Protein AF-A0A8R1ECZ2-F1 (afdb_monomer_lite)

Organism: Caenorhabditis japonica (NCBI:txid281687)

Structure (mmCIF, N/CA/C/O backbone):
data_AF-A0A8R1ECZ2-F1
#
_entry.id   AF-A0A8R1ECZ2-F1
#
loop_
_atom_site.group_PDB
_atom_site.id
_atom_site.type_symbol
_atom_site.label_atom_id
_atom_site.label_alt_id
_atom_site.label_comp_id
_atom_site.label_asym_id
_atom_site.label_entity_id
_atom_site.label_seq_id
_atom_site.pdbx_PDB_ins_code
_atom_site.Cartn_x
_atom_site.Cartn_y
_atom_site.Cartn_z
_atom_site.occupancy
_atom_site.B_iso_or_equiv
_atom_site.auth_seq_id
_atom_site.auth_comp_id
_atom_site.auth_asym_id
_atom_site.auth_atom_id
_atom_site.pdbx_PDB_model_num
ATOM 1 N N . MET A 1 1 ? -29.788 -6.045 50.814 1.00 62.66 1 MET A N 1
ATOM 2 C CA . MET A 1 1 ? -29.924 -6.851 49.575 1.00 62.66 1 MET A CA 1
ATOM 3 C C . MET A 1 1 ? -30.080 -5.967 48.334 1.00 62.66 1 MET A C 1
ATOM 5 O O . MET A 1 1 ? -29.369 -6.233 47.380 1.00 62.66 1 MET A O 1
ATOM 9 N N . SER A 1 2 ? -30.919 -4.913 48.341 1.00 78.81 2 SER A N 1
ATOM 10 C CA . SER A 1 2 ? -31.081 -3.995 47.184 1.00 78.81 2 SER A CA 1
ATOM 11 C C . SER A 1 2 ? -29.821 -3.183 46.853 1.00 78.81 2 SER A C 1
ATOM 13 O O . SER A 1 2 ? -29.339 -3.247 45.732 1.00 78.81 2 SER A O 1
ATOM 15 N N . GLU A 1 3 ? -29.217 -2.510 47.840 1.00 87.56 3 GLU A N 1
ATOM 16 C CA . GLU A 1 3 ? -28.050 -1.634 47.610 1.00 87.56 3 GLU A CA 1
ATOM 17 C C . GLU A 1 3 ? -26.833 -2.365 47.029 1.00 87.56 3 GLU A C 1
ATOM 19 O O . GLU A 1 3 ? -26.166 -1.862 46.133 1.00 87.56 3 GLU A O 1
ATOM 24 N N . LEU A 1 4 ? -26.549 -3.583 47.505 1.00 88.31 4 LEU A N 1
ATOM 25 C CA . LEU A 1 4 ? -25.437 -4.383 46.984 1.00 88.31 4 LEU A CA 1
ATOM 26 C C . LEU A 1 4 ? -25.668 -4.778 45.519 1.00 88.31 4 LEU A C 1
ATOM 28 O O . LEU A 1 4 ? -24.723 -4.827 44.735 1.00 88.31 4 LEU A O 1
ATOM 32 N N . ARG A 1 5 ? -26.925 -5.044 45.150 1.00 90.06 5 ARG A N 1
ATOM 33 C CA . ARG A 1 5 ? -27.306 -5.376 43.779 1.00 90.06 5 ARG A CA 1
ATOM 34 C C . ARG A 1 5 ? -27.195 -4.158 42.863 1.00 90.06 5 ARG A C 1
ATOM 36 O O . ARG A 1 5 ? -26.603 -4.279 41.799 1.00 90.06 5 ARG A O 1
ATOM 43 N N . GLU A 1 6 ? -27.675 -2.996 43.297 1.00 90.94 6 GLU A N 1
ATOM 44 C CA . GLU A 1 6 ? -27.541 -1.736 42.548 1.00 90.94 6 GLU A CA 1
ATOM 45 C C . GLU A 1 6 ? -26.072 -1.332 42.362 1.00 90.94 6 GLU A C 1
ATOM 47 O O . GLU A 1 6 ? -25.659 -0.944 41.267 1.00 90.94 6 GLU A O 1
ATOM 52 N N . ALA A 1 7 ? -25.247 -1.483 43.403 1.00 89.44 7 ALA A N 1
ATOM 53 C CA . ALA A 1 7 ? -23.811 -1.242 43.309 1.00 89.44 7 ALA A CA 1
ATOM 54 C C . ALA A 1 7 ? -23.139 -2.200 42.312 1.00 89.44 7 ALA A C 1
ATOM 56 O O . ALA A 1 7 ? -22.315 -1.767 41.503 1.00 89.44 7 ALA A O 1
ATOM 57 N N . TYR A 1 8 ? -23.512 -3.483 42.330 1.00 92.44 8 TYR A N 1
ATOM 58 C CA . TYR A 1 8 ? -22.997 -4.473 41.385 1.00 92.44 8 TYR A CA 1
ATOM 59 C C . TYR A 1 8 ? -23.414 -4.168 39.940 1.00 92.44 8 TYR A C 1
ATOM 61 O O . TYR A 1 8 ? -22.566 -4.183 39.049 1.00 92.44 8 TYR A O 1
ATOM 69 N N . GLU A 1 9 ? -24.685 -3.835 39.701 1.00 92.38 9 GLU A N 1
ATOM 70 C CA . GLU A 1 9 ? -25.194 -3.456 38.375 1.00 92.38 9 GLU A CA 1
ATOM 71 C C . GLU A 1 9 ? -24.498 -2.190 37.847 1.00 92.38 9 GLU A C 1
ATOM 73 O O . GLU A 1 9 ? -24.096 -2.142 36.683 1.00 92.38 9 GLU A O 1
ATOM 78 N N . SER A 1 10 ? -24.256 -1.200 38.712 1.00 94.50 10 SER A N 1
ATOM 79 C CA . SER A 1 10 ? -23.509 0.016 38.366 1.00 94.50 10 SER A CA 1
ATOM 80 C C . SER A 1 10 ? -22.056 -0.279 37.984 1.00 94.50 10 SER A C 1
ATOM 82 O O . SER A 1 10 ? -21.581 0.174 36.939 1.00 94.50 10 SER A O 1
ATOM 84 N N . VAL A 1 11 ? -21.343 -1.075 38.789 1.00 94.12 11 VAL A N 1
ATOM 85 C CA . VAL A 1 11 ? -19.958 -1.466 38.487 1.00 94.12 11 VAL A CA 1
ATOM 86 C C . VAL A 1 11 ? -19.901 -2.283 37.201 1.00 94.12 11 VAL A C 1
ATOM 88 O O . VAL A 1 11 ? -19.101 -1.963 36.328 1.00 94.12 11 VAL A O 1
ATOM 91 N N . SER A 1 12 ? -20.780 -3.273 37.041 1.00 93.81 12 SER A N 1
ATOM 92 C CA . SER A 1 12 ? -20.846 -4.103 35.836 1.00 93.81 12 SER A CA 1
ATOM 93 C C . SER A 1 12 ? -21.108 -3.265 34.584 1.00 93.81 12 SER A C 1
ATOM 95 O O . SER A 1 12 ? -20.367 -3.389 33.612 1.00 93.81 12 SER A O 1
ATOM 97 N N . SER A 1 13 ? -22.073 -2.343 34.629 1.00 93.69 13 SER A N 1
ATOM 98 C CA . SER A 1 13 ? -22.372 -1.427 33.521 1.00 93.69 13 SER A CA 1
ATOM 99 C C . SER A 1 13 ? -21.169 -0.558 33.142 1.00 93.69 13 SER A C 1
ATOM 101 O O . SER A 1 13 ? -20.822 -0.433 31.962 1.00 93.69 13 SER A O 1
ATOM 103 N N . ARG A 1 14 ? -20.473 -0.003 34.141 1.00 93.44 14 ARG A N 1
ATOM 104 C CA . ARG A 1 14 ? -19.262 0.802 33.922 1.00 93.44 14 ARG A CA 1
ATOM 105 C C . ARG A 1 14 ? -18.120 -0.032 33.348 1.00 93.44 14 ARG A C 1
ATOM 107 O O . ARG A 1 14 ? -17.429 0.445 32.451 1.00 93.44 14 ARG A O 1
ATOM 114 N N . THR A 1 15 ? -17.930 -1.257 33.832 1.00 94.44 15 THR A N 1
ATOM 115 C CA . THR A 1 15 ? -16.911 -2.180 33.323 1.00 94.44 15 THR A CA 1
ATOM 116 C C . THR A 1 15 ? -17.201 -2.591 31.883 1.00 94.44 15 THR A C 1
ATOM 118 O O . THR A 1 15 ? -16.287 -2.525 31.067 1.00 94.44 15 THR A O 1
ATOM 121 N N . CYS A 1 16 ? -18.447 -2.930 31.539 1.00 93.44 16 CYS A N 1
ATOM 122 C CA . CYS A 1 16 ? -18.836 -3.225 30.156 1.00 93.44 16 CYS A CA 1
ATOM 123 C C . CYS A 1 16 ? -18.625 -2.008 29.246 1.00 93.44 16 CYS A C 1
ATOM 125 O O . CYS A 1 16 ? -18.002 -2.124 28.199 1.00 93.44 16 CYS A O 1
ATOM 127 N N . SER A 1 17 ? -19.040 -0.816 29.685 1.00 95.38 17 SER A N 1
ATOM 128 C CA . SER A 1 17 ? -18.846 0.418 28.909 1.00 95.38 17 SER A CA 1
ATOM 129 C C . SER A 1 17 ? -17.365 0.724 28.653 1.00 95.38 17 SER A C 1
ATOM 131 O O . SER A 1 17 ? -17.000 1.178 27.567 1.00 95.38 17 SER A O 1
ATOM 133 N N . LEU A 1 18 ? -16.506 0.487 29.652 1.00 94.56 18 LEU A N 1
ATOM 134 C CA . LEU A 1 18 ? -15.060 0.644 29.514 1.00 94.56 18 LEU A CA 1
ATOM 135 C C . LEU A 1 18 ? -14.475 -0.406 28.565 1.00 94.56 18 LEU A C 1
ATOM 137 O O . LEU A 1 18 ? -13.674 -0.052 27.706 1.00 94.56 18 LEU A O 1
ATOM 141 N N . HIS A 1 19 ? -14.897 -1.665 28.697 1.00 96.12 19 HIS A N 1
ATOM 142 C CA . HIS A 1 19 ? -14.490 -2.751 27.808 1.00 96.12 19 HIS A CA 1
ATOM 143 C C . HIS A 1 19 ? -14.826 -2.422 26.349 1.00 96.12 19 HIS A C 1
ATOM 145 O O . HIS A 1 19 ? -13.938 -2.431 25.502 1.00 96.12 19 HIS A O 1
ATOM 151 N N . ASP A 1 20 ? -16.062 -2.004 26.071 1.00 96.56 20 ASP A N 1
ATOM 152 C CA . ASP A 1 20 ? -16.491 -1.618 24.725 1.00 96.56 20 ASP A CA 1
ATOM 153 C C . ASP A 1 20 ? -15.677 -0.438 24.174 1.00 96.56 20 ASP A C 1
ATOM 155 O O . ASP A 1 20 ? -15.390 -0.364 22.978 1.00 96.56 20 ASP A O 1
ATOM 159 N N . ALA A 1 21 ? -15.308 0.519 25.031 1.00 95.25 21 ALA A N 1
ATOM 160 C CA . ALA A 1 21 ? -14.452 1.631 24.631 1.00 95.25 21 ALA A CA 1
ATOM 161 C C . ALA A 1 21 ? -13.030 1.163 24.287 1.00 95.25 21 ALA A C 1
ATOM 163 O O . ALA A 1 21 ? -12.465 1.634 23.298 1.00 95.25 21 ALA A O 1
ATOM 164 N N . CYS A 1 22 ? -12.472 0.229 25.059 1.00 96.44 22 CYS A N 1
ATOM 165 C CA . CYS A 1 22 ? -11.181 -0.387 24.766 1.00 96.44 22 CYS A CA 1
ATOM 166 C C . CYS A 1 22 ? -11.213 -1.173 23.450 1.00 96.44 22 CYS A C 1
ATOM 168 O O . CYS A 1 22 ? -10.313 -0.995 22.630 1.00 96.44 22 CYS A O 1
ATOM 170 N N . ASP A 1 23 ? -12.259 -1.966 23.212 1.00 97.06 23 ASP A N 1
ATOM 171 C CA . ASP A 1 23 ? -12.417 -2.735 21.974 1.00 97.06 23 ASP A CA 1
ATOM 172 C C . ASP A 1 23 ? -12.505 -1.822 20.749 1.00 97.06 23 ASP A C 1
ATOM 174 O O . ASP A 1 23 ? -11.817 -2.045 19.750 1.00 97.06 23 ASP A O 1
ATOM 178 N N . ARG A 1 24 ? -13.299 -0.745 20.835 1.00 96.62 24 ARG A N 1
ATOM 179 C CA . ARG A 1 24 ? -13.380 0.257 19.762 1.00 96.62 24 ARG A CA 1
ATOM 180 C C . ARG A 1 24 ? -12.030 0.917 19.502 1.00 96.62 24 ARG A C 1
ATOM 182 O O . ARG A 1 24 ? -11.605 0.986 18.352 1.00 96.62 24 ARG A O 1
ATOM 189 N N . ALA A 1 25 ? -11.334 1.353 20.551 1.00 96.88 25 ALA A N 1
ATOM 190 C CA . ALA A 1 25 ? -10.026 1.989 20.410 1.00 96.88 25 ALA A CA 1
ATOM 191 C C . ALA A 1 25 ? -8.986 1.037 19.792 1.00 96.88 25 ALA A C 1
ATOM 193 O O . ALA A 1 25 ? -8.184 1.451 18.953 1.00 96.88 25 ALA A O 1
ATOM 194 N N . LEU A 1 26 ? -9.014 -0.246 20.162 1.00 97.62 26 LEU A N 1
ATOM 195 C CA . LEU A 1 26 ? -8.132 -1.259 19.587 1.00 97.62 26 LEU A CA 1
ATOM 196 C C . LEU A 1 26 ? -8.452 -1.514 18.106 1.00 97.62 26 LEU A C 1
ATOM 198 O O . LEU A 1 26 ? -7.535 -1.626 17.285 1.00 97.62 26 LEU A O 1
ATOM 202 N N . ALA A 1 27 ? -9.736 -1.563 17.745 1.00 97.19 27 ALA A N 1
ATOM 203 C CA . ALA A 1 27 ? -10.167 -1.699 16.357 1.00 97.19 27 ALA A CA 1
ATOM 204 C C . ALA A 1 27 ? -9.719 -0.497 15.507 1.00 97.19 27 ALA A C 1
ATOM 206 O O . ALA A 1 27 ? -9.165 -0.680 14.421 1.00 97.19 27 ALA A O 1
ATOM 207 N N . GLU A 1 28 ? -9.875 0.724 16.023 1.00 95.88 28 GLU A N 1
ATOM 208 C CA . GLU A 1 28 ? -9.409 1.951 15.368 1.00 95.88 28 GLU A CA 1
ATOM 209 C C . GLU A 1 28 ? -7.886 1.973 15.205 1.00 95.88 28 GLU A C 1
ATOM 211 O O . GLU A 1 28 ? -7.382 2.245 14.113 1.00 95.88 28 GLU A O 1
ATOM 216 N N . GLN A 1 29 ? -7.135 1.626 16.254 1.00 96.38 29 GLN A N 1
ATOM 217 C CA . GLN A 1 29 ? -5.676 1.523 16.187 1.00 96.38 29 GLN A CA 1
ATOM 218 C C . GLN A 1 29 ? -5.234 0.511 15.124 1.00 96.38 29 GLN A C 1
ATOM 220 O O . GLN A 1 29 ? -4.306 0.781 14.354 1.00 96.38 29 GLN A O 1
ATOM 225 N N . THR A 1 30 ? -5.908 -0.637 15.058 1.00 96.50 30 THR A N 1
ATOM 226 C CA . THR A 1 30 ? -5.630 -1.668 14.055 1.00 96.50 30 THR A CA 1
ATOM 227 C C . THR A 1 30 ? -5.884 -1.133 12.648 1.00 96.50 30 THR A C 1
ATOM 229 O O . THR A 1 30 ? -5.002 -1.225 11.795 1.00 96.50 30 THR A O 1
ATOM 232 N N . ALA A 1 31 ? -7.032 -0.491 12.415 1.00 96.06 31 ALA A N 1
ATOM 233 C CA . ALA A 1 31 ? -7.375 0.090 11.118 1.00 96.06 31 ALA A CA 1
ATOM 234 C C . ALA A 1 31 ? -6.368 1.166 10.673 1.00 96.06 31 ALA A C 1
ATOM 236 O O . ALA A 1 31 ? -5.915 1.159 9.525 1.00 96.06 31 ALA A O 1
ATOM 237 N N . LEU A 1 32 ? -5.961 2.053 11.587 1.00 95.69 32 LEU A N 1
ATOM 238 C CA . LEU A 1 32 ? -4.947 3.078 11.323 1.00 95.69 32 LEU A CA 1
ATOM 239 C C . LEU A 1 32 ? -3.582 2.465 10.986 1.00 95.69 32 LEU A C 1
ATOM 241 O O . LEU A 1 32 ? -2.914 2.918 10.054 1.00 95.69 32 LEU A O 1
ATOM 245 N N . SER A 1 33 ? -3.172 1.423 11.712 1.00 95.44 33 S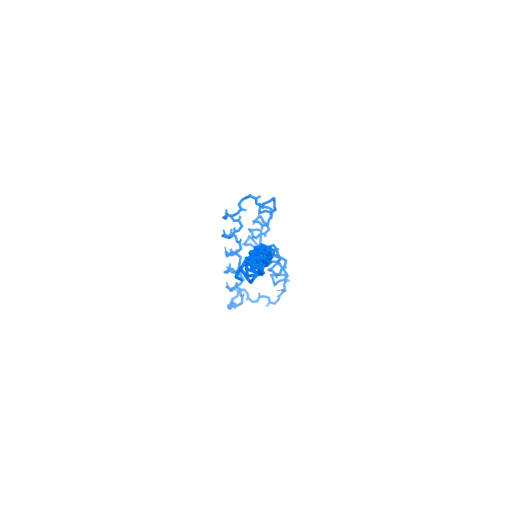ER A N 1
ATOM 246 C CA . SER A 1 33 ? -1.920 0.705 11.456 1.00 95.44 33 SER A CA 1
ATOM 247 C C . SER A 1 33 ? -1.921 0.050 10.071 1.00 95.44 33 SER A C 1
ATOM 249 O O . SER A 1 33 ? -0.989 0.249 9.285 1.00 95.44 33 SER A O 1
ATOM 251 N N . THR A 1 34 ? -3.006 -0.646 9.718 1.00 95.19 34 THR A N 1
ATOM 252 C CA 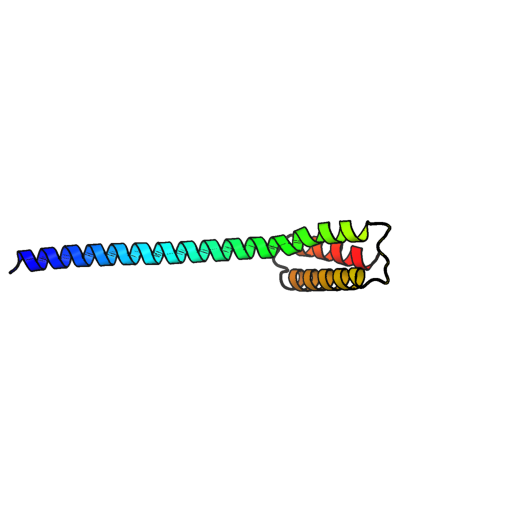. THR A 1 34 ? -3.190 -1.244 8.388 1.00 95.19 34 THR A CA 1
ATOM 253 C C . THR A 1 34 ? -3.171 -0.185 7.287 1.00 95.19 34 THR A C 1
ATOM 255 O O . THR A 1 34 ? -2.467 -0.356 6.291 1.00 95.19 34 THR A O 1
ATOM 258 N N . GLY A 1 35 ? -3.869 0.939 7.476 1.00 92.31 35 GLY A N 1
ATOM 259 C CA . GLY A 1 35 ? -3.855 2.053 6.526 1.00 92.31 35 GLY A CA 1
ATOM 260 C C . GLY A 1 35 ? -2.456 2.647 6.338 1.00 92.31 35 GLY A C 1
ATOM 261 O O . GLY A 1 35 ? -2.018 2.864 5.209 1.00 92.31 35 GLY A O 1
ATOM 262 N N . SER A 1 36 ? -1.708 2.839 7.429 1.00 92.88 36 SER A N 1
ATOM 263 C CA . SER A 1 36 ? -0.317 3.304 7.367 1.00 92.88 36 SER A CA 1
ATOM 264 C C . SER A 1 36 ? 0.570 2.340 6.580 1.00 92.88 36 SER A C 1
ATOM 266 O O . SER A 1 36 ? 1.386 2.775 5.762 1.00 92.88 36 SER A O 1
ATOM 268 N N . GLN A 1 37 ? 0.402 1.034 6.793 1.00 92.44 37 GLN A N 1
ATOM 269 C CA . GLN A 1 37 ? 1.167 0.023 6.074 1.00 92.44 37 GLN A CA 1
ATOM 270 C C . GLN A 1 37 ? 0.835 0.020 4.580 1.00 92.44 37 GLN A C 1
ATOM 272 O O . GLN A 1 37 ? 1.754 -0.027 3.765 1.00 92.44 37 GLN A O 1
ATOM 277 N N . LEU A 1 38 ? -0.443 0.151 4.217 1.00 90.31 38 LEU A N 1
ATOM 278 C CA . LEU A 1 38 ? -0.864 0.250 2.820 1.00 90.31 38 LEU A CA 1
ATOM 279 C C . LEU A 1 38 ? -0.247 1.478 2.139 1.00 90.31 38 LEU A C 1
ATOM 281 O O . LEU A 1 38 ? 0.346 1.356 1.072 1.00 90.31 38 LEU A O 1
ATOM 285 N N . ILE A 1 39 ? -0.285 2.645 2.791 1.00 89.88 39 ILE A N 1
ATOM 286 C CA . ILE A 1 39 ? 0.345 3.868 2.270 1.00 89.88 39 ILE A CA 1
ATOM 287 C C . ILE A 1 39 ? 1.850 3.662 2.055 1.00 89.88 39 ILE A C 1
ATOM 289 O O . ILE A 1 39 ? 2.385 4.066 1.021 1.00 89.88 39 ILE A O 1
ATOM 293 N N . LYS A 1 40 ? 2.548 3.022 3.004 1.00 88.56 40 LYS A N 1
ATOM 294 C CA . LYS A 1 40 ? 3.984 2.722 2.870 1.00 88.56 40 LYS A CA 1
ATOM 295 C C . LYS A 1 40 ? 4.263 1.795 1.690 1.00 88.56 40 LYS A C 1
ATOM 297 O O . LYS A 1 40 ? 5.190 2.074 0.932 1.00 88.56 40 LYS A O 1
ATOM 302 N N . THR A 1 41 ? 3.474 0.734 1.536 1.00 87.12 41 THR A N 1
ATOM 303 C CA . THR A 1 41 ? 3.588 -0.203 0.413 1.00 87.12 41 THR A CA 1
ATOM 304 C C . THR A 1 41 ? 3.348 0.509 -0.913 1.00 87.12 41 THR A C 1
ATOM 306 O O . THR A 1 41 ? 4.168 0.392 -1.815 1.00 87.12 41 THR A O 1
ATOM 309 N N . ASN A 1 42 ? 2.306 1.332 -1.019 1.00 87.44 42 ASN A N 1
ATOM 310 C CA . ASN A 1 42 ? 2.030 2.087 -2.240 1.00 87.44 42 ASN A CA 1
ATOM 311 C C . ASN A 1 42 ? 3.206 3.014 -2.582 1.00 87.44 42 ASN A C 1
ATOM 313 O O . ASN A 1 42 ? 3.739 2.972 -3.689 1.00 87.44 42 ASN A O 1
ATOM 317 N N . LEU A 1 43 ? 3.672 3.804 -1.607 1.00 88.81 43 LEU A N 1
ATOM 318 C CA . LEU A 1 43 ? 4.799 4.726 -1.784 1.00 88.81 43 LEU A CA 1
ATOM 319 C C . LEU A 1 43 ? 6.112 4.024 -2.139 1.00 88.81 43 LEU A C 1
ATOM 321 O O . LEU A 1 43 ? 6.964 4.643 -2.780 1.00 88.81 43 LEU A O 1
ATOM 325 N N . TYR A 1 44 ? 6.302 2.771 -1.718 1.00 89.94 44 TYR A N 1
ATOM 326 C CA . TYR A 1 44 ? 7.494 1.997 -2.050 1.00 89.94 44 TYR A CA 1
ATOM 327 C C . TYR A 1 44 ? 7.672 1.893 -3.567 1.00 89.94 44 TYR A C 1
ATOM 329 O O . TYR A 1 44 ? 8.731 2.271 -4.064 1.00 89.94 44 TYR A O 1
ATOM 337 N N . TYR A 1 45 ? 6.632 1.505 -4.310 1.00 88.44 45 TYR A N 1
ATOM 338 C CA . TYR A 1 45 ? 6.703 1.338 -5.767 1.00 88.44 45 TYR A CA 1
ATOM 339 C C . TYR A 1 45 ? 7.004 2.649 -6.503 1.00 88.44 45 TYR A C 1
ATOM 341 O O . TYR A 1 45 ? 7.839 2.682 -7.410 1.00 88.44 45 TYR A O 1
ATOM 349 N N . PHE A 1 46 ? 6.412 3.760 -6.059 1.00 87.56 46 PHE A N 1
ATOM 350 C CA . PHE A 1 46 ? 6.699 5.079 -6.628 1.00 87.56 46 PHE A CA 1
ATOM 351 C C . PHE A 1 46 ? 8.139 5.531 -6.340 1.00 87.56 46 PHE A C 1
ATOM 353 O O . PHE A 1 46 ? 8.837 6.013 -7.232 1.00 87.56 46 PHE A O 1
ATOM 360 N N . LYS A 1 47 ? 8.647 5.326 -5.121 1.00 87.94 47 LYS A N 1
ATOM 361 C CA . LYS A 1 47 ? 10.049 5.648 -4.789 1.00 87.94 47 LYS A CA 1
ATOM 362 C C . LYS A 1 47 ? 11.045 4.735 -5.501 1.00 87.94 47 LYS A C 1
ATOM 364 O O . LYS A 1 47 ? 12.162 5.154 -5.812 1.00 87.94 47 LYS A O 1
ATOM 369 N N . GLN A 1 48 ? 10.651 3.494 -5.778 1.00 86.94 48 GLN A N 1
ATOM 370 C CA . GLN A 1 48 ? 11.513 2.502 -6.409 1.00 86.94 48 GLN A CA 1
ATOM 371 C C . GLN A 1 48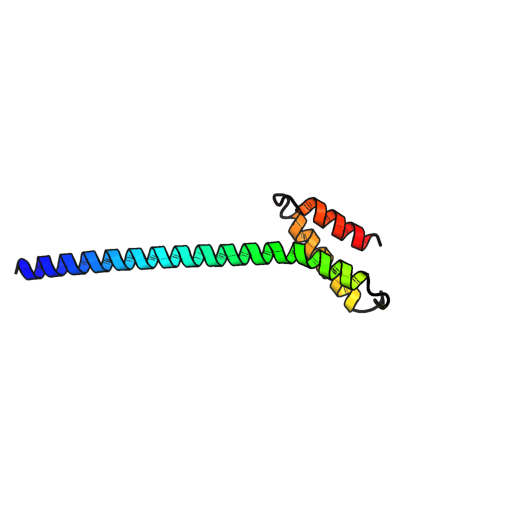 ? 11.928 2.922 -7.829 1.00 86.94 48 GLN A C 1
ATOM 373 O O . GLN A 1 48 ? 13.050 2.612 -8.237 1.00 86.94 48 GLN A O 1
ATOM 378 N N . ALA A 1 49 ? 11.102 3.712 -8.527 1.00 85.25 49 ALA A N 1
ATOM 379 C CA . ALA A 1 49 ? 11.433 4.294 -9.828 1.00 85.25 49 ALA A CA 1
ATOM 380 C C . ALA A 1 49 ? 12.679 5.190 -9.783 1.00 85.25 49 ALA A C 1
ATOM 382 O O . ALA A 1 49 ? 13.584 5.024 -10.599 1.00 85.25 49 ALA A O 1
ATOM 383 N N . GLU A 1 50 ? 12.780 6.093 -8.802 1.00 84.44 50 GLU A N 1
ATOM 384 C CA . GLU A 1 50 ? 13.950 6.973 -8.659 1.00 84.44 50 GLU A CA 1
ATOM 385 C C . GLU A 1 50 ? 15.216 6.175 -8.336 1.00 84.44 50 GLU A C 1
ATOM 387 O O . GLU A 1 50 ? 16.293 6.432 -8.881 1.00 84.44 50 GLU A O 1
ATOM 392 N N . VAL A 1 51 ? 15.086 5.164 -7.473 1.00 85.12 51 VAL A N 1
ATOM 393 C CA . VAL A 1 51 ? 16.193 4.273 -7.106 1.00 85.12 51 VAL A CA 1
ATOM 394 C C . VAL A 1 51 ? 16.683 3.486 -8.322 1.00 85.12 51 VAL A C 1
ATOM 396 O O . VAL A 1 51 ? 17.894 3.367 -8.519 1.00 85.12 51 VAL A O 1
ATOM 399 N N . ILE A 1 52 ? 15.767 2.963 -9.140 1.00 84.31 52 ILE A N 1
ATOM 400 C CA . ILE A 1 52 ? 16.091 2.224 -10.365 1.00 84.31 52 ILE A CA 1
ATOM 401 C C . ILE A 1 52 ? 16.757 3.146 -11.387 1.00 84.31 52 ILE A C 1
ATOM 403 O O . ILE A 1 52 ? 17.835 2.806 -11.873 1.00 84.31 52 ILE A O 1
ATOM 407 N N . MET A 1 53 ? 16.203 4.336 -11.641 1.00 81.44 53 MET A N 1
ATOM 408 C CA . MET A 1 53 ? 16.816 5.319 -12.545 1.00 81.44 53 MET A CA 1
ATOM 409 C C . MET A 1 53 ? 18.228 5.695 -12.097 1.00 81.44 53 MET A C 1
ATOM 411 O O . MET A 1 53 ? 19.155 5.712 -12.907 1.00 81.44 53 MET A O 1
ATOM 415 N N . LYS A 1 54 ? 18.422 5.943 -10.796 1.00 82.94 54 LYS A N 1
ATOM 416 C CA . LYS A 1 54 ? 19.741 6.264 -10.245 1.00 82.94 54 LYS A CA 1
ATOM 417 C C . LYS A 1 54 ? 20.718 5.110 -10.441 1.00 82.94 54 LYS A C 1
ATOM 419 O O . LYS A 1 54 ? 21.841 5.356 -10.871 1.00 82.94 54 LYS A O 1
ATOM 424 N N . LYS A 1 55 ? 20.307 3.866 -10.169 1.0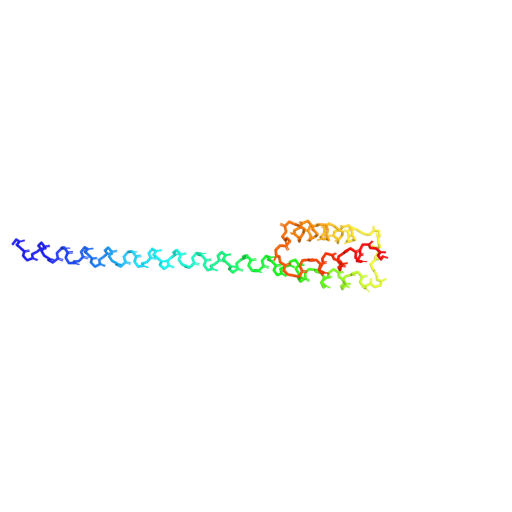0 79.81 55 LYS A N 1
ATOM 425 C CA . LYS A 1 55 ? 21.146 2.678 -10.400 1.00 79.81 55 LYS A CA 1
ATOM 426 C C . LYS A 1 55 ? 21.516 2.537 -11.878 1.00 79.81 55 LYS A C 1
ATOM 428 O O . LYS A 1 55 ? 22.696 2.382 -12.169 1.00 79.81 55 LYS A O 1
ATOM 433 N N . LEU A 1 56 ? 20.549 2.670 -12.786 1.00 75.94 56 LEU A N 1
ATOM 434 C CA . LEU A 1 56 ? 20.761 2.568 -14.234 1.00 75.94 56 LEU A CA 1
ATOM 435 C C . LEU A 1 56 ? 21.677 3.682 -14.772 1.00 75.94 56 LEU A C 1
ATOM 437 O O . LEU A 1 56 ? 22.449 3.452 -15.694 1.00 75.94 56 LEU A O 1
ATOM 441 N N . SER A 1 57 ? 21.651 4.871 -14.159 1.00 74.62 57 SER A N 1
ATOM 442 C CA . SER A 1 57 ? 22.516 5.999 -14.541 1.00 74.62 57 SER A CA 1
ATOM 443 C C . SER A 1 57 ? 23.995 5.833 -14.163 1.00 74.62 57 SER A C 1
ATOM 445 O O . SER A 1 57 ? 24.837 6.612 -14.614 1.00 74.62 57 SER A O 1
ATOM 447 N N . VAL A 1 58 ? 24.347 4.845 -13.331 1.00 74.56 58 VAL A N 1
ATOM 448 C CA . VAL A 1 58 ? 25.744 4.614 -12.948 1.00 74.56 58 VAL A CA 1
ATOM 449 C C . VAL A 1 58 ? 26.488 3.984 -14.126 1.00 74.56 58 VAL A C 1
ATOM 451 O O . VAL A 1 58 ? 26.283 2.820 -14.446 1.00 74.56 58 VAL A O 1
ATOM 454 N N . ALA A 1 59 ? 27.437 4.724 -14.707 1.00 56.56 59 ALA A N 1
ATOM 455 C CA . ALA A 1 59 ? 28.258 4.323 -15.862 1.00 56.56 59 ALA A CA 1
ATOM 456 C C . ALA A 1 59 ? 29.060 3.005 -15.697 1.00 56.56 59 ALA A C 1
ATOM 458 O O . ALA A 1 59 ? 29.673 2.528 -16.646 1.00 56.56 59 ALA A O 1
ATOM 459 N N . LYS A 1 60 ? 29.073 2.419 -14.492 1.00 59.09 60 LYS A N 1
ATOM 460 C CA . LYS A 1 60 ? 29.695 1.129 -14.148 1.00 59.09 60 LYS A CA 1
ATOM 461 C C . LYS A 1 60 ? 28.697 -0.025 -14.025 1.00 59.09 60 LYS A C 1
ATOM 463 O O . LYS A 1 60 ? 29.080 -1.082 -13.523 1.00 59.09 60 LYS A O 1
ATOM 468 N N . LEU A 1 61 ? 27.436 0.146 -14.424 1.00 59.16 61 LEU A N 1
ATOM 469 C CA . LEU A 1 61 ? 26.514 -0.980 -14.479 1.00 59.16 61 LEU A CA 1
ATOM 470 C C . LEU A 1 61 ? 27.023 -1.956 -15.551 1.00 59.16 61 LEU A C 1
ATOM 472 O O . LEU A 1 61 ? 26.777 -1.786 -16.741 1.00 59.16 61 LEU A O 1
ATOM 476 N N . MET A 1 62 ? 27.801 -2.958 -15.138 1.00 56.41 62 MET A N 1
ATOM 477 C CA . MET A 1 62 ? 28.091 -4.105 -15.986 1.00 56.41 62 MET A CA 1
ATOM 478 C C . MET A 1 62 ? 26.745 -4.768 -16.269 1.00 56.41 62 MET A C 1
ATOM 480 O O . MET A 1 62 ? 26.189 -5.450 -15.411 1.00 56.41 62 MET A O 1
ATOM 484 N N . VAL A 1 63 ? 26.225 -4.532 -17.474 1.00 57.53 63 VAL A N 1
ATOM 485 C CA . VAL A 1 63 ? 24.953 -5.053 -18.008 1.00 57.53 63 VAL A CA 1
ATOM 486 C C . VAL A 1 63 ? 24.892 -6.595 -17.953 1.00 57.53 63 VAL A C 1
ATOM 488 O O . VAL A 1 63 ? 23.836 -7.198 -18.088 1.00 57.53 63 VAL A O 1
ATOM 491 N N . THR A 1 64 ? 26.022 -7.246 -17.675 1.00 56.12 64 THR A N 1
ATOM 492 C CA . THR A 1 64 ? 26.205 -8.695 -17.557 1.00 56.12 64 THR A CA 1
ATOM 493 C C . THR A 1 64 ? 26.224 -9.232 -16.115 1.00 56.12 64 THR A C 1
ATOM 495 O O . THR A 1 64 ? 26.386 -10.436 -15.922 1.00 56.12 64 THR A O 1
ATOM 498 N N . GLY A 1 65 ? 26.085 -8.386 -15.088 1.00 64.06 65 GLY A N 1
ATOM 499 C CA . GLY A 1 65 ? 26.112 -8.807 -13.681 1.00 64.06 65 GLY A CA 1
ATOM 500 C C . GLY A 1 65 ? 24.740 -9.210 -13.125 1.00 64.06 65 GLY A C 1
ATOM 501 O O . GLY A 1 65 ? 23.715 -8.665 -13.526 1.00 64.06 65 GLY A O 1
ATOM 502 N N . GLN A 1 66 ? 24.715 -10.092 -12.113 1.00 68.38 66 GLN A N 1
ATOM 503 C CA . GLN A 1 66 ? 23.502 -10.445 -11.341 1.00 68.38 66 GLN A CA 1
ATOM 504 C C . GLN A 1 66 ? 22.736 -9.214 -10.811 1.00 68.38 66 GLN A C 1
ATOM 506 O O . GLN A 1 66 ? 21.526 -9.262 -10.601 1.00 68.38 66 GLN A O 1
ATOM 511 N N . SER A 1 67 ? 23.432 -8.089 -10.634 1.00 72.00 67 SER A N 1
ATOM 512 C CA . SER A 1 67 ? 22.869 -6.795 -10.255 1.00 72.00 67 SER A CA 1
ATOM 513 C C . SER A 1 67 ? 21.907 -6.209 -11.294 1.00 72.00 67 SER A C 1
ATOM 515 O O . SER A 1 67 ? 20.932 -5.575 -10.897 1.00 72.00 67 SER A O 1
ATOM 517 N N . PHE A 1 68 ? 22.139 -6.416 -12.594 1.00 78.31 68 PHE A N 1
ATOM 518 C CA . PHE A 1 68 ? 21.233 -5.945 -13.647 1.00 78.31 68 PHE A CA 1
ATOM 519 C C . PHE A 1 68 ? 19.962 -6.794 -13.706 1.00 78.31 68 PHE A C 1
ATOM 521 O O . PHE A 1 68 ? 18.863 -6.248 -13.719 1.00 78.31 68 PHE A O 1
ATOM 528 N N . ALA A 1 69 ? 20.101 -8.121 -13.619 1.00 82.25 69 ALA A N 1
ATOM 529 C CA . ALA A 1 69 ? 18.957 -9.028 -13.536 1.00 82.25 69 ALA A CA 1
ATOM 530 C C . ALA A 1 69 ? 18.052 -8.696 -12.334 1.00 82.25 69 ALA A C 1
ATOM 532 O O . ALA A 1 69 ? 16.837 -8.616 -12.483 1.00 82.25 69 ALA A O 1
ATOM 533 N N . ALA A 1 70 ? 18.633 -8.404 -11.164 1.00 83.69 70 ALA A N 1
ATOM 534 C CA . ALA A 1 70 ? 17.870 -7.982 -9.987 1.00 83.69 70 ALA A CA 1
ATOM 535 C C . ALA A 1 70 ? 17.112 -6.655 -10.197 1.00 83.69 70 ALA A C 1
ATOM 537 O O . ALA A 1 70 ? 16.014 -6.479 -9.666 1.00 83.69 70 ALA A O 1
ATOM 538 N N . ILE A 1 71 ? 17.676 -5.720 -10.974 1.00 84.75 71 ILE A N 1
ATOM 539 C CA . ILE A 1 71 ? 16.996 -4.468 -11.339 1.00 84.75 71 ILE A CA 1
ATOM 540 C C . ILE A 1 71 ? 15.818 -4.754 -12.272 1.00 84.75 71 ILE A C 1
ATOM 542 O O . ILE A 1 71 ? 14.746 -4.207 -12.039 1.00 84.75 71 ILE A O 1
ATOM 546 N N . LEU A 1 72 ? 15.986 -5.621 -13.274 1.00 86.38 72 LEU A N 1
ATOM 547 C CA . LEU A 1 72 ? 14.900 -5.998 -14.185 1.00 86.38 72 LEU A CA 1
ATOM 548 C C . LEU A 1 72 ? 13.743 -6.676 -13.446 1.00 86.38 72 LEU A C 1
ATOM 550 O O . LEU A 1 72 ? 12.599 -6.290 -13.656 1.00 86.38 72 LEU A O 1
ATOM 554 N N . VAL A 1 73 ? 14.038 -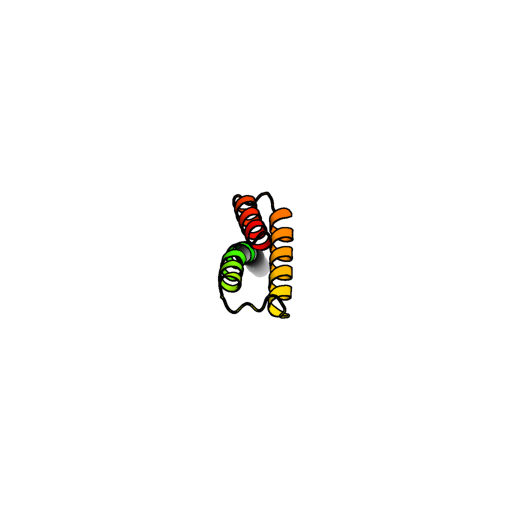7.601 -12.527 1.00 88.81 73 VAL A N 1
ATOM 555 C CA . VAL A 1 73 ? 13.016 -8.220 -11.661 1.00 88.81 73 VAL A CA 1
ATOM 556 C C . VAL A 1 73 ? 12.295 -7.156 -10.831 1.00 88.81 73 VAL A C 1
ATOM 558 O O . VAL A 1 73 ? 11.074 -7.131 -10.788 1.00 88.81 73 VAL A O 1
ATOM 561 N N . SER A 1 74 ? 13.037 -6.207 -10.249 1.00 88.50 74 SER A N 1
ATOM 562 C CA . SER A 1 74 ? 12.425 -5.112 -9.483 1.00 88.50 74 SER A CA 1
ATOM 563 C C . SER A 1 74 ? 11.532 -4.213 -10.351 1.00 88.50 74 SER A C 1
ATOM 565 O O . SER A 1 74 ? 10.521 -3.711 -9.864 1.00 88.50 74 SER A O 1
ATOM 567 N N . ILE A 1 75 ? 11.899 -3.973 -11.616 1.00 89.00 75 ILE A N 1
ATOM 568 C CA . ILE A 1 75 ? 11.073 -3.214 -12.568 1.00 89.00 75 ILE A CA 1
ATOM 569 C C . ILE A 1 75 ? 9.796 -3.991 -12.896 1.00 89.00 75 ILE A C 1
ATOM 571 O O . ILE A 1 75 ? 8.721 -3.396 -12.887 1.00 89.00 75 ILE A O 1
ATOM 575 N N . ASP A 1 76 ? 9.906 -5.293 -13.161 1.00 90.88 76 ASP A N 1
ATOM 576 C CA . ASP A 1 76 ? 8.765 -6.155 -13.481 1.00 90.88 76 ASP A CA 1
ATOM 577 C C . ASP A 1 76 ? 7.762 -6.232 -12.320 1.00 90.88 76 ASP A C 1
ATOM 579 O O . ASP A 1 76 ? 6.562 -6.028 -12.522 1.00 90.88 76 ASP A O 1
ATOM 583 N N . ASP A 1 77 ? 8.257 -6.378 -11.088 1.00 91.31 77 ASP A N 1
ATOM 584 C CA . ASP A 1 77 ? 7.436 -6.333 -9.873 1.00 91.31 77 ASP A CA 1
ATOM 585 C C . ASP A 1 77 ? 6.706 -4.985 -9.736 1.00 91.31 77 ASP A C 1
ATOM 587 O O . ASP A 1 77 ? 5.510 -4.936 -9.432 1.00 91.31 77 ASP A O 1
ATOM 591 N N . CYS A 1 78 ? 7.403 -3.869 -9.993 1.00 90.50 78 CYS A N 1
ATOM 592 C CA . CYS A 1 78 ? 6.801 -2.535 -9.938 1.00 90.50 78 CYS A CA 1
ATOM 593 C C . CYS A 1 78 ? 5.742 -2.330 -11.026 1.00 90.50 78 CYS A C 1
ATOM 595 O O . CYS A 1 78 ? 4.682 -1.767 -10.751 1.00 90.50 78 CYS A O 1
ATOM 597 N N . LEU A 1 79 ? 6.008 -2.786 -12.251 1.00 90.88 79 LEU A N 1
ATOM 598 C CA . LEU A 1 79 ? 5.065 -2.704 -13.365 1.00 90.88 79 LEU A CA 1
ATOM 599 C C . LEU A 1 79 ? 3.823 -3.552 -13.105 1.00 90.88 79 LEU A C 1
ATOM 601 O O . LEU A 1 79 ? 2.711 -3.076 -13.325 1.00 90.88 79 LEU A O 1
ATOM 605 N N . THR A 1 80 ? 4.000 -4.776 -12.611 1.00 92.56 80 THR A N 1
ATOM 606 C CA . THR A 1 80 ? 2.897 -5.677 -12.258 1.00 92.56 80 THR A CA 1
ATOM 607 C C . THR A 1 80 ? 2.006 -5.045 -11.197 1.00 92.56 80 THR A C 1
ATOM 609 O O . THR A 1 80 ? 0.787 -5.001 -11.365 1.00 92.56 80 THR A O 1
ATOM 612 N N . TYR A 1 81 ? 2.605 -4.476 -10.149 1.00 90.50 81 TYR A N 1
ATOM 613 C CA . TYR A 1 81 ? 1.856 -3.799 -9.098 1.00 90.50 81 TYR A CA 1
ATOM 614 C C . TYR A 1 81 ? 1.101 -2.564 -9.614 1.00 90.50 81 TYR A C 1
ATOM 616 O O . TYR A 1 81 ? -0.102 -2.441 -9.401 1.00 90.50 81 TYR A O 1
ATOM 624 N N . LEU A 1 82 ? 1.768 -1.660 -10.339 1.00 90.00 82 LEU A N 1
ATOM 625 C CA . LEU A 1 82 ? 1.126 -0.437 -10.839 1.00 90.00 82 LEU A CA 1
ATOM 626 C C . LEU A 1 82 ? 0.028 -0.724 -11.873 1.00 90.00 82 LEU A C 1
ATOM 628 O O . LEU A 1 82 ? -0.980 -0.021 -11.895 1.00 90.00 82 LEU A O 1
ATOM 632 N N . ARG A 1 83 ? 0.184 -1.766 -12.701 1.00 90.25 83 ARG A N 1
ATOM 633 C CA . ARG A 1 83 ? -0.851 -2.204 -13.656 1.00 90.25 83 ARG A CA 1
ATOM 634 C C . ARG A 1 83 ? -2.050 -2.851 -12.966 1.00 90.25 83 ARG A C 1
ATOM 636 O O . ARG A 1 83 ? -3.161 -2.728 -13.471 1.00 90.25 83 ARG A O 1
ATOM 643 N N . ALA A 1 84 ? -1.841 -3.516 -11.830 1.00 91.06 84 ALA A N 1
ATOM 644 C CA . ALA A 1 84 ? -2.924 -4.038 -10.999 1.00 91.06 84 ALA A CA 1
ATOM 645 C C . ALA A 1 84 ? -3.694 -2.932 -10.252 1.00 91.06 84 ALA A C 1
ATOM 647 O O . ALA A 1 84 ? -4.820 -3.179 -9.826 1.00 91.06 84 ALA A O 1
ATOM 648 N N . HIS A 1 85 ? -3.113 -1.731 -10.139 1.00 87.38 85 HIS A N 1
ATOM 649 C CA . HIS A 1 85 ? -3.700 -0.572 -9.464 1.00 87.38 85 HIS A CA 1
ATOM 650 C C . HIS A 1 85 ? -3.867 0.655 -10.391 1.00 87.38 85 HIS A C 1
ATOM 652 O O . HIS A 1 85 ?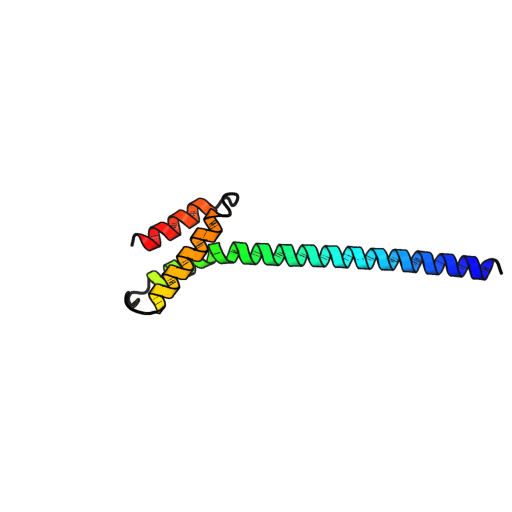 -3.217 1.694 -10.189 1.00 87.38 85 HIS A O 1
ATOM 658 N N . PRO A 1 86 ? -4.724 0.571 -11.430 1.00 86.62 86 PRO A N 1
ATOM 659 C CA . PRO A 1 86 ? -4.980 1.682 -12.351 1.00 86.62 86 PRO A CA 1
ATOM 660 C C . PRO A 1 86 ? -5.725 2.858 -11.695 1.00 86.62 86 PRO A C 1
ATOM 662 O O . PRO A 1 86 ? -5.752 3.955 -12.248 1.00 86.62 86 PRO A O 1
ATOM 665 N N . GLU A 1 87 ? -6.321 2.664 -10.516 1.00 86.94 87 GLU A N 1
ATOM 666 C CA . GLU A 1 87 ? -7.005 3.706 -9.749 1.00 86.94 87 GLU A CA 1
ATOM 667 C C . GLU A 1 87 ? -6.058 4.784 -9.202 1.00 86.94 87 GLU A C 1
ATOM 669 O O . GLU A 1 87 ? -6.503 5.889 -8.873 1.00 86.94 87 GLU A O 1
ATOM 674 N N . TYR A 1 88 ? -4.754 4.500 -9.094 1.00 86.69 88 TYR A N 1
ATOM 675 C CA . TYR A 1 88 ? -3.805 5.515 -8.656 1.00 86.69 88 TYR A CA 1
ATOM 676 C C . TYR A 1 88 ? -3.509 6.485 -9.796 1.00 86.69 88 TYR A C 1
ATOM 678 O O . TYR A 1 88 ? -2.995 6.121 -10.850 1.00 86.69 88 TYR A O 1
ATOM 686 N N . LYS A 1 89 ? -3.757 7.769 -9.532 1.00 85.06 89 LYS A N 1
ATOM 687 C CA . LYS A 1 89 ? -3.598 8.868 -10.494 1.00 85.06 89 LYS A CA 1
ATOM 688 C C . LYS A 1 89 ? -2.227 8.911 -11.183 1.00 85.06 89 LYS A C 1
ATOM 690 O O . LYS A 1 89 ? -2.123 9.368 -12.314 1.00 85.06 89 LYS A O 1
ATOM 695 N N . GLU A 1 90 ? -1.176 8.481 -10.493 1.00 86.62 90 GLU A N 1
ATOM 696 C CA . GLU A 1 90 ? 0.196 8.516 -11.004 1.00 86.62 90 GLU A CA 1
ATOM 697 C C . GLU A 1 90 ? 0.666 7.175 -11.590 1.00 86.62 90 GLU A C 1
ATOM 699 O O . GLU A 1 90 ? 1.786 7.111 -12.100 1.00 86.62 90 GLU A O 1
ATOM 704 N N . SER A 1 91 ? -0.160 6.119 -11.563 1.00 87.56 91 SER A N 1
ATOM 705 C CA . SER A 1 91 ? 0.221 4.790 -12.067 1.00 87.56 91 SER A CA 1
ATOM 706 C C . SER A 1 91 ? 0.685 4.843 -13.518 1.00 87.56 91 SER A C 1
ATOM 708 O O . SER A 1 91 ? 1.781 4.377 -13.815 1.00 87.56 91 SER A O 1
ATOM 710 N N . GLU A 1 92 ? -0.074 5.480 -14.413 1.00 88.19 92 GLU A N 1
ATOM 711 C CA . GLU A 1 92 ? 0.278 5.569 -15.840 1.00 88.19 92 GLU A CA 1
ATOM 712 C C . GLU A 1 92 ? 1.620 6.279 -16.076 1.00 88.19 92 GLU A C 1
ATOM 714 O O . GLU A 1 92 ? 2.454 5.820 -16.858 1.00 88.19 92 GLU A O 1
ATOM 719 N N . VAL A 1 93 ? 1.872 7.371 -15.347 1.00 90.69 93 VAL A N 1
ATOM 720 C CA . VAL A 1 93 ? 3.118 8.146 -15.458 1.00 90.69 93 VAL A CA 1
ATOM 721 C C . VAL A 1 93 ? 4.317 7.311 -15.012 1.00 90.69 93 VAL A C 1
ATOM 723 O O . VAL A 1 93 ? 5.379 7.357 -15.637 1.00 90.69 93 VAL A O 1
ATOM 726 N N . TYR A 1 94 ? 4.174 6.552 -13.926 1.00 89.25 94 TYR A N 1
ATOM 727 C CA . TYR A 1 94 ? 5.256 5.717 -13.411 1.00 89.25 94 TYR A CA 1
ATOM 728 C C . TYR A 1 94 ? 5.471 4.450 -14.239 1.00 89.25 94 TYR A C 1
ATOM 730 O O . TYR A 1 94 ? 6.623 4.071 -14.447 1.00 89.25 94 TYR A O 1
ATOM 738 N N . ILE A 1 95 ? 4.412 3.856 -14.792 1.00 90.06 95 ILE A N 1
ATOM 739 C CA . ILE A 1 95 ? 4.520 2.775 -15.781 1.00 90.06 95 ILE A CA 1
ATOM 740 C C . ILE A 1 95 ? 5.347 3.248 -16.980 1.00 90.06 95 ILE A C 1
ATOM 742 O O . ILE A 1 95 ? 6.345 2.611 -17.312 1.00 90.06 95 ILE A O 1
ATOM 746 N N . ALA A 1 96 ? 5.026 4.412 -17.554 1.00 89.81 96 ALA A N 1
ATOM 747 C CA . ALA A 1 96 ? 5.780 4.969 -18.678 1.00 89.81 96 ALA A CA 1
ATOM 748 C C . ALA A 1 96 ? 7.261 5.221 -18.329 1.00 89.81 96 ALA A C 1
ATOM 750 O O . ALA A 1 96 ? 8.151 4.957 -19.138 1.00 89.81 96 ALA A O 1
ATOM 751 N N . LYS A 1 97 ? 7.554 5.682 -17.104 1.00 88.38 97 LYS A N 1
ATOM 752 C CA . LYS A 1 97 ? 8.933 5.841 -16.605 1.00 88.38 97 LYS A CA 1
ATOM 753 C C . LYS A 1 97 ? 9.686 4.508 -16.538 1.00 88.38 97 LYS A C 1
ATOM 755 O O . LYS A 1 97 ? 10.864 4.457 -16.895 1.00 88.38 97 LYS A O 1
ATOM 760 N N . PHE A 1 98 ? 9.036 3.443 -16.073 1.00 87.69 98 PHE A N 1
ATOM 761 C CA . PHE A 1 98 ? 9.632 2.108 -16.011 1.00 87.69 98 PHE A CA 1
ATOM 762 C C . PHE A 1 98 ? 9.846 1.510 -17.405 1.00 87.69 98 PHE A C 1
ATOM 764 O O . PHE A 1 98 ? 10.928 0.997 -17.681 1.00 87.69 98 PHE A O 1
ATOM 771 N N . GLU A 1 99 ? 8.877 1.651 -18.310 1.00 88.00 99 GLU A N 1
ATOM 772 C CA . GLU A 1 99 ? 9.010 1.226 -19.710 1.00 88.00 99 GLU A CA 1
ATOM 773 C C . GLU A 1 99 ? 10.137 1.982 -20.425 1.00 88.00 99 GLU A C 1
ATOM 775 O O . GLU A 1 99 ? 10.944 1.378 -21.134 1.00 88.00 99 GLU A O 1
ATOM 780 N N . GLN A 1 100 ? 10.288 3.282 -20.154 1.00 85.88 100 GLN A N 1
ATOM 781 C CA . GLN A 1 100 ? 11.420 4.059 -20.655 1.00 85.88 100 GLN A CA 1
ATOM 782 C C . GLN A 1 100 ? 12.764 3.499 -20.163 1.00 85.88 100 GLN A C 1
ATOM 784 O O . GLN A 1 100 ? 13.717 3.443 -20.942 1.00 85.88 100 GLN A O 1
ATOM 789 N N . CYS A 1 101 ? 12.853 3.063 -18.902 1.00 83.00 101 CYS A N 1
ATOM 790 C CA . CYS A 1 101 ? 14.068 2.446 -18.358 1.00 83.00 101 CYS A CA 1
ATOM 791 C C . CYS A 1 101 ? 14.409 1.106 -19.026 1.00 83.00 101 CYS A C 1
ATOM 793 O O . CYS A 1 101 ? 15.583 0.760 -19.070 1.00 83.00 101 CYS A O 1
ATOM 795 N N . LEU A 1 102 ? 13.414 0.371 -19.536 1.00 80.38 102 LEU A N 1
ATOM 796 C CA . LEU A 1 102 ? 13.611 -0.886 -20.271 1.00 80.38 102 LEU A CA 1
ATOM 797 C C . LEU A 1 102 ? 13.971 -0.663 -21.746 1.00 80.38 102 LEU A C 1
ATOM 799 O O . LEU A 1 102 ? 14.617 -1.507 -22.356 1.00 80.38 102 LEU A O 1
ATOM 803 N N . SER A 1 103 ? 13.535 0.459 -22.324 1.00 77.62 103 SER A N 1
ATOM 804 C CA . SER A 1 103 ? 13.824 0.828 -23.718 1.00 77.62 103 SER A CA 1
ATOM 805 C C . SER A 1 103 ? 15.220 1.427 -23.945 1.00 77.62 103 SER A C 1
ATOM 807 O O . SER A 1 103 ? 15.622 1.609 -25.094 1.00 77.62 103 SER A O 1
ATOM 809 N N . ARG A 1 104 ? 15.918 1.788 -22.864 1.00 58.72 104 ARG A N 1
ATOM 810 C CA . ARG A 1 104 ? 17.258 2.389 -22.867 1.00 58.72 104 ARG A CA 1
ATOM 811 C C . ARG A 1 104 ? 18.341 1.334 -22.722 1.00 58.72 104 ARG A C 1
ATOM 813 O O . ARG A 1 104 ? 19.373 1.506 -23.403 1.00 58.72 104 ARG A O 1
#

Secondary structure (DSSP, 8-state):
-HHHHHHHHHHHHHHHHHHHHHHHHHHHHHHHHHHHHHHHHHHHHHHHHHHHHHHHT-TT--TTSHHHHHHHHHHHHHHHHHHH-TTSTTHHHHHHHHHHHHH-

Sequence (104 aa):
MSELREAYESVSSRTCSLHDACDRALAEQTALSTGSQLIKTNLYYFKQAEVIMKKLSVAKLMVTGQSFAAILVSIDDCLTYLRAHPEYKESEVYIAKFEQCLSR

InterPro domains:
  IPR007265 Conserved oligomeric Golgi complex, subunit 3 [PTHR13302] (1-104)
  IPR048320 Conserved oligomeric Golgi complex subunit 3, N-terminal [PF04136] (2-104)

Foldseek 3Di:
DVVVVVVVVVVVVVVVVVVVVVVVVVVVVVVVVVVVVVVVVVVCLVVLLVVLVVVLPPPPPPCPDPVVVVSVVSLVVSLVVLVVCVVDPCSVVSNVSSVVSVVD

Radius of gyration: 26.3 Å; chains: 1; bounding box: 61×19×73 Å

pLDDT: mean 86.28, std 10.2, range [56.12, 97.62]